Protein AF-A0A8T4Z9N2-F1 (afdb_monomer_lite)

Sequence (69 aa):
MNGDLGRVDGSLGVAIDKPNVFLSASMSGEVEVTGDIEGRVEEMARRFLTKVKSGRGVSIQVKETIPAH

Secondary structure (DSSP, 8-state):
--GGG--SSPPP----SSS--EEEEEEESSEEEESTTHHHHHHHHHHHHHHHT---EEEEEEEE-PPP-

Structure (mmCIF, N/CA/C/O backbone):
data_AF-A0A8T4Z9N2-F1
#
_entry.id   AF-A0A8T4Z9N2-F1
#
loop_
_atom_site.group_PDB
_atom_site.id
_atom_site.type_symbol
_atom_site.label_atom_id
_atom_site.label_alt_id
_atom_site.label_comp_id
_atom_site.label_asym_id
_atom_site.label_entity_id
_atom_site.label_seq_id
_atom_site.pdbx_PDB_ins_code
_atom_site.Cartn_x
_atom_site.Cartn_y
_atom_site.Cartn_z
_atom_site.occupancy
_atom_site.B_iso_or_equiv
_atom_site.auth_seq_id
_atom_site.auth_comp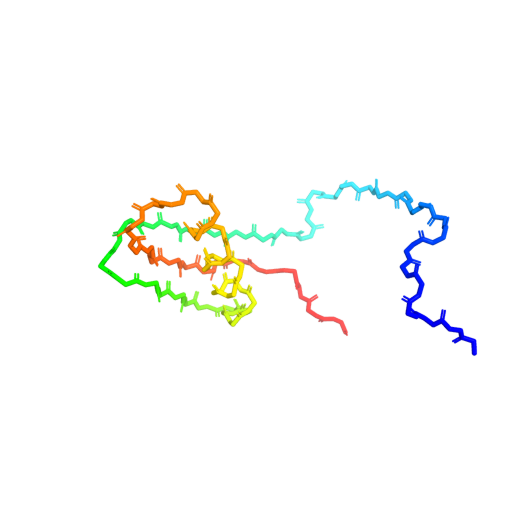_id
_atom_site.auth_asym_id
_atom_site.auth_atom_id
_atom_site.pdbx_PDB_model_num
ATOM 1 N N . MET A 1 1 ? 10.143 29.816 -12.132 1.00 42.19 1 MET A N 1
ATOM 2 C CA . MET A 1 1 ? 9.071 29.177 -12.925 1.00 42.19 1 MET A CA 1
ATOM 3 C C . MET A 1 1 ? 8.381 28.217 -11.970 1.00 42.19 1 MET A C 1
ATOM 5 O O . MET A 1 1 ? 9.023 27.286 -11.506 1.00 42.19 1 MET A O 1
ATOM 9 N N . ASN A 1 2 ? 7.183 28.579 -11.511 1.00 43.03 2 ASN A N 1
ATOM 10 C CA . ASN A 1 2 ? 6.584 28.069 -10.273 1.00 43.03 2 ASN A CA 1
ATOM 11 C C . ASN A 1 2 ? 5.903 26.712 -10.499 1.00 43.03 2 ASN A C 1
ATOM 13 O O . ASN A 1 2 ? 4.805 26.664 -11.045 1.00 43.03 2 ASN A O 1
ATOM 17 N N . GLY A 1 3 ? 6.548 25.626 -10.065 1.00 53.06 3 GLY A N 1
ATOM 18 C CA . GLY A 1 3 ? 5.972 24.273 -10.048 1.00 53.06 3 GLY A CA 1
ATOM 19 C C . GLY A 1 3 ? 4.946 24.032 -8.930 1.00 53.06 3 GLY A C 1
ATOM 20 O O . GLY A 1 3 ? 4.309 22.985 -8.912 1.00 53.06 3 GLY A O 1
ATOM 21 N N . ASP A 1 4 ? 4.747 25.004 -8.035 1.00 60.16 4 ASP A N 1
ATOM 22 C CA . ASP A 1 4 ? 3.863 24.898 -6.862 1.00 60.16 4 ASP A CA 1
ATOM 23 C C . ASP A 1 4 ? 2.370 25.155 -7.164 1.00 60.16 4 ASP A C 1
ATOM 25 O O . ASP A 1 4 ? 1.532 25.056 -6.272 1.00 60.16 4 ASP A O 1
ATOM 29 N N . LEU A 1 5 ? 2.004 25.483 -8.412 1.00 55.00 5 LEU A N 1
ATOM 30 C CA . LEU A 1 5 ? 0.627 25.848 -8.797 1.00 55.00 5 LEU A CA 1
ATOM 31 C C . LEU A 1 5 ? -0.298 24.657 -9.124 1.00 55.00 5 LEU A C 1
ATOM 33 O O . LEU A 1 5 ? -1.474 24.860 -9.420 1.00 55.00 5 LEU A O 1
ATOM 37 N N . GLY A 1 6 ? 0.186 23.415 -9.044 1.00 64.00 6 GLY A N 1
ATOM 38 C CA . GLY A 1 6 ? -0.597 22.243 -9.448 1.00 64.00 6 GLY A CA 1
ATOM 39 C C . GLY A 1 6 ? -0.846 22.181 -10.965 1.00 64.00 6 GLY A C 1
ATOM 40 O O . GLY A 1 6 ? -0.277 22.947 -11.740 1.00 64.00 6 GLY A O 1
ATOM 41 N N . ARG A 1 7 ? -1.656 21.211 -11.417 1.00 64.88 7 ARG A N 1
ATOM 42 C CA . ARG A 1 7 ? -1.931 20.995 -12.853 1.00 64.88 7 ARG A CA 1
ATOM 43 C C . ARG A 1 7 ? -2.691 22.198 -13.423 1.00 64.88 7 ARG A C 1
ATOM 45 O O . ARG A 1 7 ? -3.860 22.372 -13.096 1.00 64.88 7 ARG A O 1
ATOM 52 N N . VAL A 1 8 ? -2.034 22.984 -14.276 1.00 64.00 8 VAL A N 1
ATOM 53 C CA . VAL A 1 8 ? -2.645 24.111 -15.008 1.00 64.00 8 VAL A CA 1
ATOM 54 C C . VAL A 1 8 ? -3.487 23.597 -16.178 1.00 64.00 8 VAL A C 1
ATOM 56 O O . VAL A 1 8 ? -4.634 23.999 -16.331 1.00 64.00 8 VAL A O 1
ATOM 59 N N . ASP A 1 9 ? -2.958 22.615 -16.911 1.00 69.69 9 ASP A N 1
ATOM 60 C CA . ASP A 1 9 ? -3.645 21.917 -17.994 1.00 69.69 9 ASP A CA 1
ATOM 61 C C . ASP A 1 9 ? -3.714 20.423 -17.659 1.00 69.69 9 ASP A C 1
ATOM 63 O O . ASP A 1 9 ? -2.752 19.815 -17.175 1.00 69.69 9 ASP A O 1
ATOM 67 N N . GLY A 1 10 ? -4.876 19.804 -17.853 1.00 72.38 10 GLY A 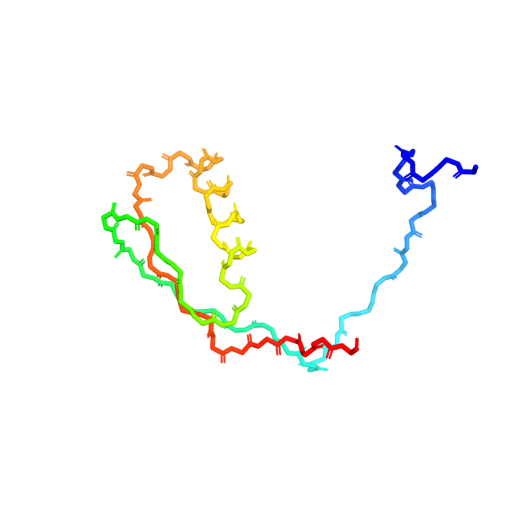N 1
ATOM 68 C CA . GLY A 1 10 ? -5.029 18.377 -17.601 1.00 72.38 10 GLY A CA 1
ATOM 69 C C . GLY A 1 10 ? -4.186 17.530 -18.562 1.00 72.38 10 GLY A C 1
ATOM 70 O O . GLY A 1 10 ? -4.149 17.783 -19.756 1.00 72.38 10 GLY A O 1
ATOM 71 N N . SER A 1 11 ? -3.532 16.486 -18.058 1.00 81.88 11 SER A N 1
ATOM 72 C CA . SER A 1 11 ? -2.928 15.426 -18.875 1.00 81.88 11 SER A CA 1
ATOM 73 C C . SER A 1 11 ? -3.959 14.376 -19.295 1.00 81.88 11 SER A C 1
ATOM 75 O O . SER A 1 11 ? -4.882 14.064 -18.535 1.00 81.88 11 SER A O 1
ATOM 77 N N . LEU A 1 12 ? -3.744 13.800 -20.478 1.00 85.38 12 LEU A N 1
ATOM 78 C CA . LEU A 1 12 ? -4.382 12.566 -20.929 1.00 85.38 12 LEU A CA 1
ATOM 79 C C . LEU A 1 12 ? -3.618 11.361 -20.367 1.00 85.38 12 LEU A C 1
ATOM 81 O O . LEU A 1 12 ? -2.394 11.399 -20.247 1.00 85.38 12 LEU A O 1
ATOM 85 N N . GLY A 1 13 ? -4.342 10.304 -20.011 1.00 88.50 13 GLY A N 1
ATOM 86 C CA . GLY A 1 13 ? -3.773 9.042 -19.549 1.00 88.50 13 GLY A CA 1
ATOM 87 C C . GLY A 1 13 ? -4.372 7.882 -20.332 1.00 88.50 13 GLY A C 1
ATOM 88 O O . GLY A 1 13 ? -5.572 7.873 -20.594 1.00 88.50 13 GLY A O 1
ATOM 89 N N . VAL A 1 14 ? -3.534 6.916 -20.700 1.00 89.88 14 VAL A N 1
ATOM 90 C CA . VAL A 1 14 ? -3.947 5.649 -21.314 1.00 89.88 14 VAL A CA 1
ATOM 91 C C . VAL A 1 14 ? -3.580 4.536 -20.342 1.00 89.88 14 VAL A C 1
ATOM 93 O O . VAL A 1 14 ? -2.441 4.475 -19.882 1.00 89.88 14 VAL A O 1
ATOM 96 N N . ALA A 1 15 ? -4.547 3.685 -20.001 1.00 91.94 15 ALA A N 1
ATOM 97 C CA . ALA A 1 15 ? -4.279 2.481 -19.226 1.00 91.94 15 ALA A CA 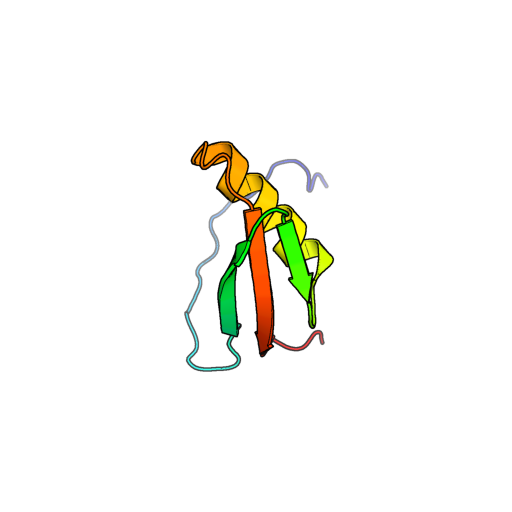1
ATOM 98 C C . ALA A 1 15 ? -3.619 1.432 -20.133 1.00 91.94 15 ALA A C 1
ATOM 100 O O . ALA A 1 15 ? -4.045 1.244 -21.271 1.00 91.94 15 ALA A O 1
ATOM 101 N N . ILE A 1 16 ? -2.580 0.776 -19.626 1.00 91.06 16 ILE A N 1
ATOM 102 C CA . ILE A 1 16 ? -1.845 -0.288 -20.317 1.00 91.06 16 ILE A CA 1
ATOM 103 C C . ILE A 1 16 ? -2.058 -1.610 -19.583 1.00 91.06 16 ILE A C 1
ATOM 105 O O . ILE A 1 16 ? -2.262 -1.613 -18.372 1.00 91.06 16 ILE A O 1
ATOM 109 N N . ASP A 1 17 ? -1.971 -2.726 -20.305 1.00 91.12 17 ASP A N 1
ATOM 110 C CA . ASP A 1 17 ? -2.228 -4.048 -19.722 1.00 91.12 17 ASP A CA 1
ATOM 111 C C . ASP A 1 17 ? -1.120 -4.513 -18.769 1.00 91.12 17 ASP A C 1
ATOM 113 O O . ASP A 1 17 ? -1.389 -5.277 -17.842 1.00 91.12 17 ASP A O 1
ATOM 117 N N . LYS A 1 18 ? 0.132 -4.100 -19.016 1.00 89.81 18 LYS A N 1
ATOM 118 C CA . LYS A 1 18 ? 1.320 -4.392 -18.198 1.00 89.81 18 LYS A CA 1
ATOM 119 C C . LYS A 1 18 ? 2.378 -3.295 -18.365 1.00 89.81 18 LYS A C 1
ATOM 121 O O . LYS A 1 18 ? 2.451 -2.710 -19.447 1.00 89.81 18 LYS A O 1
ATOM 126 N N . PRO A 1 19 ? 3.259 -3.088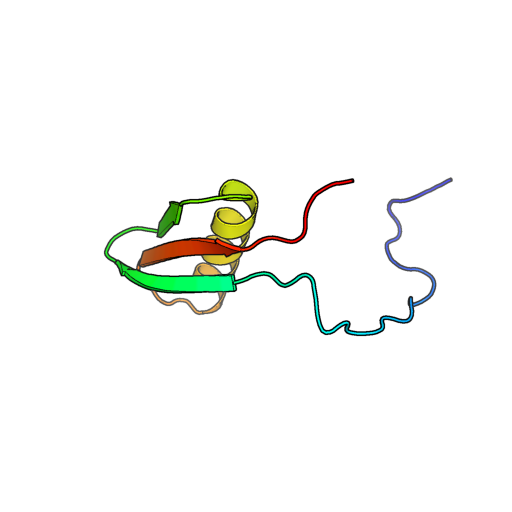 -17.367 1.00 88.88 19 PRO A N 1
ATOM 127 C CA . PRO A 1 19 ? 3.308 -3.749 -16.049 1.00 88.88 19 PRO A CA 1
ATOM 128 C C . PRO A 1 19 ? 2.187 -3.295 -15.095 1.00 88.88 19 PRO A C 1
ATOM 130 O O . PRO A 1 19 ? 1.615 -2.226 -15.278 1.00 88.88 19 PRO A O 1
ATOM 133 N N . ASN A 1 20 ? 1.891 -4.106 -14.071 1.00 91.31 20 ASN A N 1
ATOM 134 C CA . ASN A 1 20 ? 0.841 -3.845 -13.077 1.00 91.31 20 ASN A CA 1
ATOM 135 C C . ASN A 1 20 ? 1.411 -3.761 -11.659 1.00 91.31 20 ASN A C 1
ATOM 137 O O . ASN A 1 20 ? 2.517 -4.220 -11.388 1.00 91.31 20 ASN A O 1
ATOM 141 N N . VAL A 1 21 ? 0.609 -3.219 -10.742 1.00 93.19 21 VAL A N 1
ATOM 142 C CA . VAL A 1 21 ? 0.838 -3.348 -9.300 1.00 93.19 21 VAL A CA 1
ATOM 143 C C . VAL A 1 21 ? -0.143 -4.378 -8.751 1.00 93.19 21 VAL A C 1
ATOM 145 O O . VAL A 1 21 ? -1.351 -4.227 -8.936 1.00 93.19 21 VAL A O 1
ATOM 148 N N . PHE A 1 22 ? 0.357 -5.404 -8.063 1.00 95.88 22 PHE A N 1
ATOM 149 C CA . PHE A 1 22 ? -0.480 -6.435 -7.446 1.00 95.88 22 PHE A CA 1
ATOM 150 C C . PHE A 1 22 ? -0.283 -6.457 -5.931 1.00 95.88 22 PHE A C 1
ATOM 152 O O . PHE A 1 22 ? 0.831 -6.650 -5.445 1.00 95.88 22 PHE A O 1
ATOM 159 N N . LEU A 1 23 ? -1.378 -6.289 -5.185 1.00 96.31 23 LEU A N 1
ATOM 160 C CA . LEU A 1 23 ? -1.397 -6.256 -3.721 1.00 96.31 23 LEU A CA 1
ATOM 161 C C . LEU A 1 23 ? -2.305 -7.362 -3.175 1.00 96.31 23 LEU A C 1
ATOM 163 O O . LEU A 1 23 ? -3.375 -7.624 -3.721 1.00 96.31 23 LEU A O 1
ATOM 167 N N . SER A 1 24 ? -1.913 -7.972 -2.061 1.00 97.00 24 SER A N 1
ATOM 168 C CA . SER A 1 24 ? -2.772 -8.845 -1.255 1.00 97.00 24 SER A CA 1
ATOM 169 C C . SER A 1 24 ? -2.959 -8.222 0.118 1.00 97.00 24 SER A C 1
ATOM 171 O O . SER A 1 24 ? -1.973 -7.834 0.729 1.00 97.00 24 SER A O 1
ATOM 173 N N . ALA A 1 25 ? -4.194 -8.136 0.609 1.00 95.69 25 ALA A N 1
ATOM 174 C CA . ALA A 1 25 ? -4.500 -7.511 1.893 1.00 95.69 25 ALA A CA 1
ATOM 175 C C . ALA A 1 25 ? -5.356 -8.430 2.771 1.00 95.69 25 ALA A C 1
ATOM 177 O O . ALA A 1 25 ? -6.275 -9.090 2.284 1.00 95.69 25 ALA A O 1
ATOM 178 N N . SER A 1 26 ? -5.075 -8.443 4.070 1.00 96.44 26 SER A N 1
ATOM 179 C CA . SER A 1 26 ? -5.846 -9.170 5.083 1.00 96.44 26 SER A CA 1
ATOM 180 C C . SER A 1 26 ? -6.046 -8.306 6.329 1.00 96.44 26 SER A C 1
ATOM 182 O O . SER A 1 26 ? -5.285 -7.372 6.569 1.00 96.44 26 SER A O 1
ATOM 184 N N . MET A 1 27 ? -7.102 -8.567 7.102 1.00 94.38 27 MET A N 1
ATOM 185 C CA . MET A 1 27 ? -7.340 -7.844 8.358 1.00 94.38 27 MET A CA 1
ATOM 186 C C . MET A 1 27 ? -6.279 -8.223 9.395 1.00 94.38 27 MET A C 1
ATOM 188 O O . MET A 1 27 ? -5.964 -9.402 9.547 1.00 94.38 27 MET A O 1
ATOM 192 N N . SER A 1 28 ? -5.795 -7.243 10.151 1.00 94.56 28 SER A N 1
ATOM 193 C CA . SER A 1 28 ? -4.801 -7.438 11.215 1.00 94.56 28 SER A CA 1
ATOM 194 C C . SER A 1 28 ? -5.019 -6.450 12.366 1.00 94.56 28 SER A C 1
ATOM 196 O O . SER A 1 28 ? -5.869 -5.557 12.291 1.00 94.56 28 SER A O 1
ATOM 198 N N . GLY A 1 29 ? -4.273 -6.630 13.461 1.00 91.56 29 GLY A N 1
ATOM 199 C CA . GLY A 1 29 ? -4.295 -5.712 14.606 1.00 91.56 29 GLY A CA 1
ATOM 200 C C . GLY A 1 29 ? -3.612 -4.373 14.315 1.00 91.56 29 GLY A C 1
ATOM 201 O O . GLY A 1 29 ? -4.075 -3.336 14.780 1.00 91.56 29 GLY A O 1
ATOM 202 N N . GLU A 1 30 ? -2.569 -4.387 13.485 1.00 93.56 30 GLU A N 1
ATOM 203 C CA . GLU A 1 30 ? -1.762 -3.215 13.134 1.00 93.56 30 GLU A CA 1
ATOM 204 C C . GLU A 1 30 ? -1.702 -3.013 11.616 1.00 93.56 30 GLU A C 1
ATOM 206 O O . GLU A 1 30 ? -2.132 -3.874 10.849 1.00 93.56 30 GLU A O 1
ATOM 211 N N . VAL A 1 31 ? -1.228 -1.848 11.168 1.00 95.56 31 VAL A N 1
ATOM 212 C CA . VAL A 1 31 ? -0.960 -1.617 9.742 1.00 95.56 31 VAL A CA 1
ATOM 213 C C . VAL A 1 31 ? 0.461 -2.067 9.455 1.00 95.56 31 VAL A C 1
ATOM 215 O O . VAL A 1 31 ? 1.400 -1.439 9.934 1.00 95.56 31 VAL A O 1
ATOM 218 N N . GLU A 1 32 ? 0.586 -3.120 8.660 1.00 97.00 32 GLU A N 1
ATOM 219 C CA . GLU A 1 32 ? 1.859 -3.708 8.257 1.00 97.00 32 GLU A CA 1
ATOM 220 C C . GLU A 1 32 ? 1.874 -3.854 6.741 1.00 97.00 32 GLU A C 1
ATOM 222 O O . GLU A 1 32 ? 0.892 -4.288 6.130 1.00 97.00 32 GLU A O 1
ATOM 227 N N . VAL A 1 33 ? 2.988 -3.494 6.117 1.00 97.44 33 VAL A N 1
ATOM 228 C CA . VAL A 1 33 ? 3.182 -3.650 4.679 1.00 97.44 33 VAL A CA 1
ATOM 229 C C . VAL A 1 33 ? 4.495 -4.380 4.460 1.00 97.44 33 VAL A C 1
ATOM 231 O O . VAL A 1 33 ? 5.450 -4.171 5.190 1.00 97.44 33 VAL A O 1
ATOM 234 N N . THR A 1 34 ? 4.542 -5.271 3.476 1.00 97.12 34 THR A N 1
ATOM 235 C CA . THR A 1 34 ? 5.762 -5.990 3.096 1.00 97.12 34 THR A CA 1
ATOM 236 C C . THR A 1 34 ? 5.911 -6.020 1.580 1.00 97.12 34 THR A C 1
ATOM 238 O O . THR A 1 34 ? 4.913 -6.052 0.854 1.00 97.12 34 THR A O 1
ATOM 241 N N . GLY A 1 35 ? 7.154 -6.055 1.101 1.00 94.25 35 GLY A N 1
ATOM 242 C CA . GLY A 1 35 ? 7.493 -6.102 -0.324 1.00 94.25 35 GLY A CA 1
ATOM 243 C C . GLY A 1 35 ? 7.974 -4.758 -0.871 1.00 94.25 35 GLY A C 1
ATOM 244 O O . GLY A 1 35 ? 8.283 -3.835 -0.120 1.00 94.25 35 GLY A O 1
ATOM 245 N N . ASP A 1 36 ? 8.069 -4.654 -2.194 1.00 92.00 36 ASP A N 1
ATOM 246 C CA . ASP A 1 36 ? 8.551 -3.439 -2.856 1.00 92.00 36 ASP A CA 1
ATOM 247 C C . ASP A 1 36 ? 7.652 -2.231 -2.559 1.00 92.00 36 ASP A C 1
ATOM 249 O O . ASP A 1 36 ? 6.462 -2.380 -2.297 1.00 92.00 36 ASP A O 1
ATOM 253 N N . ILE A 1 37 ? 8.208 -1.015 -2.633 1.00 91.75 37 ILE A N 1
ATOM 254 C CA . ILE A 1 37 ? 7.500 0.264 -2.405 1.00 91.75 37 ILE A CA 1
ATOM 255 C C . ILE A 1 37 ? 6.714 0.349 -1.076 1.00 91.75 37 ILE A C 1
ATOM 257 O O . ILE A 1 37 ? 5.781 1.152 -0.970 1.00 91.75 37 ILE A O 1
ATOM 261 N N . GLU A 1 38 ? 7.117 -0.427 -0.061 1.00 93.94 38 GLU A N 1
ATOM 262 C CA . GLU A 1 38 ? 6.464 -0.568 1.251 1.00 93.94 38 GLU A CA 1
ATOM 263 C C . GLU A 1 38 ? 6.017 0.768 1.847 1.00 93.94 38 GLU A C 1
ATOM 265 O O . GLU A 1 38 ? 4.825 0.974 2.059 1.00 93.94 38 GLU A O 1
ATOM 270 N N . GLY A 1 39 ? 6.939 1.722 2.018 1.00 94.44 39 GLY A N 1
ATOM 271 C CA . GLY A 1 39 ? 6.627 3.003 2.660 1.00 94.44 39 GLY A CA 1
ATOM 272 C C . GLY A 1 39 ? 5.547 3.812 1.933 1.00 94.44 39 GLY A C 1
ATOM 273 O O . GLY A 1 39 ? 4.698 4.435 2.569 1.00 94.44 39 GLY A O 1
ATOM 274 N N . ARG A 1 40 ? 5.508 3.757 0.592 1.00 94.44 40 ARG A N 1
ATOM 275 C CA . ARG A 1 40 ? 4.470 4.440 -0.201 1.00 94.44 40 ARG A CA 1
ATOM 276 C C . ARG A 1 40 ? 3.108 3.772 -0.024 1.00 94.44 40 ARG A C 1
ATOM 278 O O . ARG A 1 40 ? 2.084 4.456 0.034 1.00 94.44 40 ARG A O 1
ATOM 285 N N . VAL A 1 41 ? 3.087 2.443 0.020 1.00 96.56 41 VAL A N 1
ATOM 286 C CA . VAL A 1 41 ? 1.859 1.663 0.212 1.00 96.56 41 VAL A CA 1
ATOM 287 C C . VAL A 1 41 ? 1.349 1.821 1.642 1.00 96.56 41 VAL A C 1
ATOM 289 O O . VAL A 1 41 ? 0.152 2.029 1.829 1.00 96.56 41 VAL A O 1
ATOM 292 N N . GLU A 1 42 ? 2.234 1.818 2.637 1.00 96.62 42 GLU A N 1
ATOM 293 C CA . GLU A 1 42 ? 1.891 2.033 4.041 1.00 96.62 42 GLU A CA 1
ATOM 294 C C . GLU A 1 42 ? 1.291 3.424 4.264 1.00 96.62 42 GLU A C 1
ATOM 296 O O . GLU A 1 42 ? 0.214 3.550 4.853 1.00 96.62 42 GLU A O 1
ATOM 301 N N . GLU A 1 43 ? 1.917 4.473 3.724 1.00 96.62 43 GLU A N 1
ATOM 302 C CA . GLU A 1 43 ? 1.386 5.834 3.801 1.00 96.62 43 GLU A CA 1
ATOM 303 C C . GLU A 1 43 ? -0.022 5.919 3.190 1.00 96.62 43 GLU A C 1
ATOM 305 O O . GLU A 1 43 ? -0.943 6.502 3.777 1.00 96.62 43 GLU A O 1
ATOM 310 N N . MET A 1 44 ? -0.219 5.299 2.025 1.00 95.19 44 MET A N 1
ATOM 311 C CA . MET A 1 44 ? -1.510 5.277 1.342 1.00 95.19 44 MET A CA 1
ATOM 312 C C . MET A 1 44 ? -2.564 4.491 2.132 1.00 95.19 44 MET A C 1
ATOM 314 O O . MET A 1 44 ? -3.694 4.965 2.278 1.00 95.19 44 MET A O 1
ATOM 318 N N . ALA A 1 45 ? -2.195 3.337 2.691 1.00 95.25 45 ALA A N 1
ATOM 319 C CA . ALA A 1 45 ? -3.064 2.504 3.514 1.00 95.25 45 ALA A CA 1
ATOM 320 C C . ALA A 1 45 ? -3.506 3.241 4.783 1.00 95.25 45 ALA A C 1
ATOM 322 O O . ALA A 1 45 ? -4.701 3.291 5.079 1.00 95.25 45 ALA A O 1
ATOM 323 N N . ARG A 1 46 ? -2.581 3.901 5.492 1.00 94.75 46 ARG A N 1
ATOM 324 C CA . ARG A 1 46 ? -2.891 4.705 6.687 1.00 94.75 46 ARG A CA 1
ATOM 325 C C . ARG A 1 46 ? -3.840 5.858 6.361 1.00 94.75 46 ARG A C 1
ATOM 327 O O . ARG A 1 46 ? -4.833 6.054 7.069 1.00 94.75 46 ARG A O 1
ATOM 334 N N . ARG A 1 47 ? -3.591 6.589 5.266 1.00 95.00 47 ARG A N 1
ATOM 335 C CA . ARG A 1 47 ? -4.476 7.673 4.795 1.00 95.00 47 ARG A CA 1
ATOM 336 C C . ARG A 1 47 ? -5.875 7.151 4.461 1.00 95.00 47 ARG A C 1
ATOM 338 O O . ARG A 1 47 ? -6.869 7.755 4.865 1.00 95.00 47 ARG A O 1
ATOM 345 N N . PHE A 1 48 ? -5.960 6.022 3.760 1.00 94.38 48 PHE A N 1
ATOM 346 C CA . PHE A 1 48 ? -7.228 5.388 3.412 1.00 94.38 48 PHE A CA 1
ATOM 347 C C . PHE A 1 48 ? -8.003 4.940 4.657 1.00 94.38 48 PHE A C 1
ATOM 349 O O . PHE A 1 48 ? -9.152 5.347 4.829 1.00 94.38 48 PHE A O 1
ATOM 356 N N . LEU A 1 49 ? -7.369 4.182 5.558 1.00 93.19 49 LEU A N 1
ATOM 357 C CA . LEU A 1 49 ? -7.983 3.667 6.789 1.00 93.19 49 LEU A CA 1
ATOM 358 C C . LEU A 1 49 ? -8.487 4.784 7.706 1.00 93.19 49 LEU A C 1
ATOM 360 O O . LEU A 1 49 ? -9.579 4.670 8.269 1.00 93.19 49 LEU A O 1
ATOM 364 N N . THR A 1 50 ? -7.732 5.881 7.799 1.00 93.25 50 THR A N 1
ATOM 365 C CA . THR A 1 50 ? -8.145 7.087 8.529 1.00 93.25 50 THR A CA 1
ATOM 366 C C . THR A 1 50 ? -9.412 7.686 7.919 1.00 93.25 50 THR A C 1
ATOM 368 O O . THR A 1 50 ? -10.358 8.007 8.639 1.00 93.25 50 THR A O 1
ATOM 371 N N . LYS A 1 51 ? -9.480 7.789 6.585 1.00 95.25 51 LYS A N 1
ATOM 372 C CA . LYS A 1 51 ? -10.632 8.367 5.876 1.00 95.25 51 LYS A CA 1
ATOM 373 C C . LYS A 1 51 ? -11.899 7.524 6.023 1.00 95.25 51 LYS A C 1
ATOM 375 O O . LYS A 1 51 ? -12.984 8.086 6.148 1.00 95.25 51 LYS A O 1
ATOM 380 N N . VAL A 1 52 ? -11.770 6.197 6.037 1.00 92.94 52 VAL A N 1
ATOM 381 C CA . VAL A 1 52 ? -12.913 5.280 6.197 1.00 92.94 52 VAL A CA 1
ATOM 382 C C . VAL A 1 52 ? -13.261 4.980 7.660 1.00 92.94 52 VAL A C 1
ATOM 384 O O . VAL A 1 52 ? -14.224 4.262 7.908 1.00 92.94 52 VAL A O 1
ATOM 387 N N . LYS A 1 53 ? -12.503 5.518 8.630 1.00 91.31 53 LYS A N 1
ATOM 388 C CA . LYS A 1 53 ? -12.696 5.309 10.079 1.00 91.31 53 LYS A CA 1
ATOM 389 C C . LYS A 1 53 ? -12.818 3.827 10.466 1.00 91.31 53 LYS A C 1
ATOM 391 O O . LYS A 1 53 ? -13.602 3.474 11.341 1.00 91.31 53 LYS A O 1
ATOM 396 N N . SER A 1 54 ? -12.042 2.959 9.811 1.00 84.94 54 SER A N 1
ATOM 397 C CA . SER A 1 54 ? -12.149 1.499 9.978 1.00 84.94 54 SER A CA 1
ATOM 398 C C . SER A 1 54 ? -11.851 1.049 11.414 1.00 84.94 54 SER A C 1
ATOM 400 O O . SER A 1 54 ? -12.417 0.062 11.874 1.00 84.94 54 SER A O 1
ATOM 402 N N . GLY A 1 55 ? -10.939 1.740 12.113 1.00 84.50 55 GLY A N 1
ATOM 403 C CA . GLY A 1 55 ? -10.470 1.350 13.451 1.00 84.50 55 GLY A CA 1
ATOM 404 C C . GLY A 1 55 ? -9.724 0.007 13.497 1.00 84.50 55 GLY A C 1
ATOM 405 O O . GLY A 1 55 ? -9.327 -0.427 14.571 1.00 84.50 55 GLY A O 1
ATOM 406 N N . ARG A 1 56 ? -9.535 -0.650 12.346 1.00 88.44 56 ARG A N 1
ATOM 407 C CA . ARG A 1 56 ? -8.852 -1.938 12.187 1.00 88.44 56 ARG A CA 1
ATOM 408 C C . ARG A 1 56 ? -7.547 -1.770 11.416 1.00 88.44 56 ARG A C 1
ATOM 410 O O . ARG A 1 56 ? -7.475 -0.923 10.520 1.00 88.44 56 ARG A O 1
ATOM 417 N N . GLY A 1 57 ? -6.562 -2.601 11.747 1.00 93.00 57 GLY A N 1
ATOM 418 C CA . GLY A 1 57 ? -5.322 -2.746 10.996 1.00 93.00 57 GLY A CA 1
ATOM 419 C C . GLY A 1 57 ? -5.506 -3.552 9.708 1.00 93.00 57 GLY A C 1
ATOM 420 O O . GLY A 1 57 ? -6.546 -4.176 9.466 1.00 93.00 57 GLY A O 1
ATOM 421 N N . VAL A 1 58 ? -4.482 -3.508 8.862 1.00 96.31 58 VAL A N 1
ATOM 422 C CA . VAL A 1 58 ? -4.408 -4.285 7.624 1.00 96.31 58 VAL A CA 1
ATOM 423 C C . VAL A 1 58 ? -2.969 -4.737 7.402 1.00 96.31 58 VAL A C 1
ATOM 425 O O . VAL A 1 58 ? -2.044 -3.938 7.532 1.00 96.31 58 VAL A O 1
ATOM 428 N N . SER A 1 59 ? -2.794 -6.005 7.048 1.00 97.62 59 SER A N 1
ATOM 429 C CA . SER A 1 59 ? -1.522 -6.549 6.590 1.00 97.62 59 SER A CA 1
ATOM 430 C C . SER A 1 59 ? -1.568 -6.620 5.070 1.00 97.62 59 SER A C 1
ATOM 432 O O . SER A 1 59 ? -2.484 -7.234 4.508 1.00 97.62 59 SER A O 1
ATOM 434 N N . ILE A 1 60 ? -0.631 -5.947 4.406 1.00 97.94 60 ILE A N 1
ATOM 435 C CA . ILE A 1 60 ? -0.553 -5.840 2.948 1.00 97.94 60 ILE A CA 1
ATOM 436 C C . ILE A 1 60 ? 0.765 -6.443 2.462 1.00 97.94 60 ILE A C 1
ATOM 438 O O . ILE A 1 60 ? 1.839 -6.110 2.949 1.00 97.94 60 ILE A O 1
ATOM 442 N N . GLN A 1 61 ? 0.688 -7.289 1.443 1.00 98.00 61 GLN A N 1
ATOM 443 C CA . GLN A 1 61 ? 1.842 -7.797 0.713 1.00 98.00 61 GLN A CA 1
ATOM 444 C C . GLN A 1 61 ? 1.835 -7.245 -0.712 1.00 98.00 61 GLN A C 1
ATOM 446 O O . GLN A 1 61 ? 0.873 -7.454 -1.460 1.00 98.00 61 GLN A O 1
ATOM 451 N N . VAL A 1 62 ? 2.921 -6.5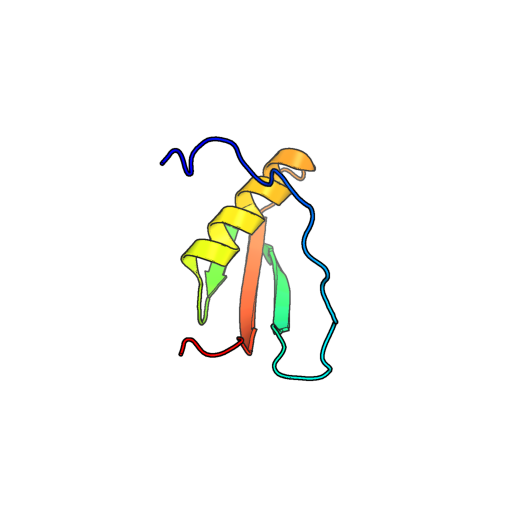80 -1.097 1.00 96.62 62 VAL A N 1
ATOM 452 C CA . VAL A 1 62 ? 3.181 -6.133 -2.467 1.00 96.62 62 VAL A CA 1
ATOM 453 C C . VAL A 1 62 ? 3.811 -7.290 -3.238 1.00 96.62 62 VAL A C 1
ATOM 455 O O . VAL A 1 62 ? 4.921 -7.713 -2.927 1.00 96.62 62 VAL A O 1
ATOM 458 N N . LYS A 1 63 ? 3.083 -7.843 -4.214 1.00 95.44 63 LYS A N 1
ATOM 459 C CA . LYS A 1 63 ? 3.538 -8.999 -5.006 1.00 95.44 63 LYS A CA 1
ATOM 460 C C . LYS A 1 63 ? 4.219 -8.598 -6.306 1.00 95.44 63 LYS A C 1
ATOM 462 O O . LYS A 1 63 ? 5.152 -9.267 -6.727 1.00 95.44 63 LYS A O 1
ATOM 467 N N . GLU A 1 64 ? 3.737 -7.535 -6.942 1.00 94.25 64 GLU A N 1
ATOM 468 C CA . GLU A 1 64 ? 4.268 -7.029 -8.209 1.00 94.25 64 GLU A CA 1
ATOM 469 C C . GLU A 1 64 ? 4.239 -5.502 -8.204 1.00 94.25 64 GLU A C 1
ATOM 471 O O . GLU A 1 64 ? 3.302 -4.897 -7.668 1.00 94.25 64 GLU A O 1
ATOM 476 N N . THR A 1 65 ? 5.250 -4.889 -8.816 1.00 92.88 65 THR A N 1
ATOM 477 C CA . THR A 1 65 ? 5.353 -3.439 -8.996 1.00 92.88 65 THR A CA 1
ATOM 478 C C . THR A 1 65 ? 5.707 -3.082 -10.435 1.00 92.88 65 THR A C 1
ATOM 480 O O . THR A 1 65 ? 6.178 -3.909 -11.217 1.00 92.88 65 THR A O 1
ATOM 483 N N . ILE A 1 66 ? 5.476 -1.817 -10.785 1.00 90.19 66 ILE A N 1
ATOM 484 C CA . ILE A 1 66 ? 5.987 -1.229 -12.022 1.00 90.19 66 ILE A CA 1
ATOM 485 C C . ILE A 1 66 ? 7.445 -0.814 -11.759 1.00 90.19 66 ILE A C 1
ATOM 487 O O . ILE A 1 66 ? 7.657 0.011 -10.866 1.00 90.19 66 ILE A O 1
ATOM 491 N N . PRO A 1 67 ? 8.437 -1.358 -12.490 1.00 83.75 67 PRO A N 1
ATOM 492 C CA . PRO A 1 67 ? 9.849 -1.061 -12.253 1.00 83.75 67 PRO A CA 1
ATOM 493 C C . PRO A 1 67 ? 10.167 0.432 -12.380 1.00 83.75 67 PRO A C 1
ATOM 495 O O . PRO A 1 67 ? 9.640 1.106 -13.265 1.00 83.75 67 PRO A O 1
ATOM 498 N N . ALA A 1 68 ? 11.069 0.931 -11.532 1.00 77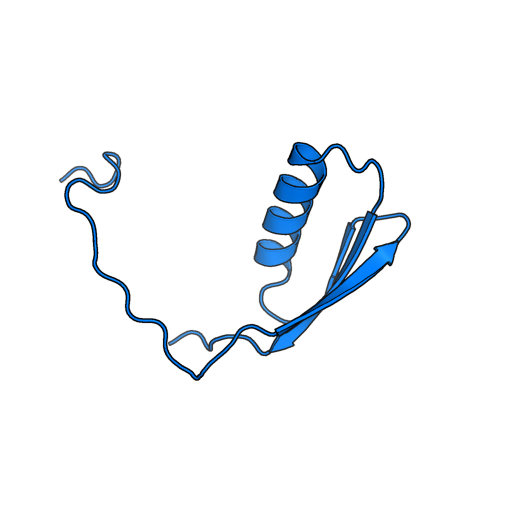.88 68 ALA A N 1
ATOM 499 C CA . ALA A 1 68 ? 11.676 2.246 -11.727 1.00 77.88 68 ALA A CA 1
ATOM 500 C C . ALA A 1 68 ? 12.650 2.202 -12.921 1.00 77.88 68 ALA A C 1
ATOM 502 O O . ALA A 1 68 ? 13.324 1.190 -13.126 1.00 77.88 68 ALA A O 1
ATOM 503 N N . HIS A 1 69 ? 12.702 3.277 -13.709 1.00 55.41 69 HIS A N 1
ATOM 504 C CA . HIS A 1 69 ? 13.639 3.457 -14.824 1.00 55.41 69 HIS A CA 1
ATOM 505 C C . HIS A 1 69 ? 14.728 4.454 -14.440 1.00 55.41 69 HIS A C 1
ATOM 507 O O . HIS A 1 69 ? 14.381 5.434 -13.738 1.00 55.41 69 HIS A O 1
#

Foldseek 3Di:
DDPPPPPPDDDDDDDDPDDDKDKDKDWDQAAAEDDPPRVVVSVVQVVVCVVVVVNTYMYMYTDGDDDDD

Radius of gyration: 15.74 Å; chains: 1; bounding box: 27×38×36 Å

pLDDT: mean 87.42, std 13.69, range [42.19, 98.0]